Protein AF-A0A1I7VFB5-F1 (afdb_monomer_lite)

Structure (mmCIF, N/CA/C/O backbone):
data_AF-A0A1I7VFB5-F1
#
_entry.id   AF-A0A1I7VFB5-F1
#
loop_
_atom_site.group_PDB
_atom_site.id
_atom_site.type_symbol
_atom_site.label_atom_id
_atom_site.label_alt_id
_atom_site.label_comp_id
_atom_site.label_asym_id
_atom_site.label_entity_id
_atom_site.label_seq_id
_atom_site.pdbx_PDB_ins_code
_atom_site.Cartn_x
_atom_site.Cartn_y
_atom_site.Cartn_z
_atom_site.occupancy
_atom_site.B_iso_or_equiv
_atom_site.auth_seq_id
_atom_site.auth_comp_id
_atom_site.auth_asym_id
_atom_site.auth_atom_id
_atom_site.pdbx_PDB_model_num
ATOM 1 N N . MET A 1 1 ? -8.440 14.135 19.193 1.00 65.81 1 MET A N 1
ATOM 2 C CA . MET A 1 1 ? -9.503 13.776 18.227 1.00 65.81 1 MET A CA 1
ATOM 3 C C . MET A 1 1 ? -10.383 12.627 18.712 1.00 65.81 1 MET A C 1
ATOM 5 O O . MET A 1 1 ? -11.585 12.751 18.578 1.00 65.81 1 MET A O 1
ATOM 9 N N . ALA A 1 2 ? -9.848 11.583 19.359 1.00 74.94 2 ALA A N 1
ATOM 10 C CA . ALA A 1 2 ? -10.650 10.428 19.792 1.00 74.94 2 ALA A CA 1
ATOM 11 C C . ALA A 1 2 ? -11.804 10.719 20.783 1.00 74.94 2 ALA A C 1
ATOM 13 O O . ALA A 1 2 ? -12.809 10.028 20.761 1.00 74.94 2 ALA A O 1
ATOM 14 N N . LYS A 1 3 ? -11.700 11.747 21.638 1.00 79.00 3 LYS A N 1
ATOM 15 C CA . LYS A 1 3 ? -12.709 12.031 22.681 1.00 79.00 3 LYS A CA 1
ATOM 16 C C . LYS A 1 3 ? -14.026 12.634 22.156 1.00 79.00 3 LYS A C 1
ATOM 18 O O . LYS A 1 3 ? -15.056 12.454 22.789 1.00 79.00 3 LYS A O 1
ATOM 23 N N . CYS A 1 4 ? -13.985 13.360 21.036 1.00 89.81 4 CYS A N 1
ATOM 24 C CA . CYS A 1 4 ? -15.145 14.070 20.468 1.00 89.81 4 CYS A CA 1
ATOM 25 C C . CYS A 1 4 ? -15.237 13.926 18.935 1.00 89.81 4 CYS A C 1
ATOM 27 O O . CYS A 1 4 ? -15.885 14.736 18.280 1.00 89.81 4 CYS A O 1
ATOM 29 N N . GLY A 1 5 ? -14.526 12.957 18.355 1.00 89.62 5 GLY A N 1
ATOM 30 C CA . GLY A 1 5 ? -14.515 12.661 16.921 1.00 89.62 5 GLY A CA 1
ATOM 31 C C . GLY A 1 5 ? -14.972 11.229 16.655 1.00 89.62 5 GLY A C 1
ATOM 32 O O . GLY A 1 5 ? -15.300 10.501 17.587 1.00 89.62 5 GLY A O 1
ATOM 33 N N . THR A 1 6 ? -14.976 10.817 15.387 1.00 90.06 6 THR A N 1
ATOM 34 C CA . THR A 1 6 ? -15.271 9.426 15.015 1.00 90.06 6 THR A CA 1
ATOM 35 C C . THR A 1 6 ? -13.989 8.592 15.011 1.00 90.06 6 THR A C 1
ATOM 37 O O . THR A 1 6 ? -12.948 9.062 14.544 1.00 90.06 6 THR A O 1
ATOM 40 N N . THR A 1 7 ? -14.040 7.371 15.542 1.00 91.25 7 THR A N 1
ATOM 41 C CA . THR A 1 7 ? -12.897 6.446 15.592 1.00 91.25 7 THR A CA 1
ATOM 42 C C . THR A 1 7 ? -13.348 5.021 15.308 1.00 91.25 7 THR A C 1
ATOM 44 O O . THR A 1 7 ? -14.390 4.602 15.805 1.00 91.25 7 THR A O 1
ATOM 47 N N . ALA A 1 8 ? -12.535 4.262 14.578 1.00 88.06 8 ALA A N 1
ATOM 48 C CA . ALA A 1 8 ? -12.661 2.810 14.481 1.00 88.06 8 ALA A CA 1
ATOM 49 C C . ALA A 1 8 ? -11.739 2.128 15.507 1.00 88.06 8 ALA A C 1
ATOM 51 O O . ALA A 1 8 ? -10.730 2.710 15.904 1.00 88.06 8 ALA A O 1
ATOM 52 N N . GLU A 1 9 ? -12.068 0.899 15.915 1.00 91.00 9 GLU A N 1
ATOM 53 C CA . GLU A 1 9 ? -11.222 0.098 16.816 1.00 91.00 9 GLU A CA 1
ATOM 54 C C . GLU A 1 9 ? -9.881 -0.258 16.154 1.00 91.00 9 GLU A C 1
ATOM 56 O O . GLU A 1 9 ? -8.822 -0.149 16.768 1.00 91.00 9 GLU A O 1
ATOM 61 N N . TYR A 1 10 ? -9.923 -0.619 14.871 1.00 89.31 10 TYR A N 1
ATOM 62 C CA . TYR A 1 10 ? -8.764 -0.838 14.010 1.00 89.31 10 TYR A CA 1
ATOM 63 C C . TYR A 1 10 ? -9.175 -0.725 12.534 1.00 89.31 10 TYR A C 1
ATOM 65 O O . TYR A 1 10 ? -10.359 -0.702 12.196 1.00 89.31 10 TYR A O 1
ATOM 73 N N . MET A 1 11 ? -8.183 -0.658 11.646 1.00 88.50 11 MET A N 1
ATOM 74 C CA . MET A 1 11 ? -8.364 -0.690 10.196 1.00 88.50 11 MET A CA 1
ATOM 75 C C . MET A 1 11 ? -7.496 -1.804 9.619 1.00 88.50 11 MET A C 1
ATOM 77 O O . MET A 1 11 ? -6.311 -1.898 9.943 1.00 88.50 11 MET A O 1
ATOM 81 N N . TYR A 1 12 ? -8.076 -2.640 8.761 1.00 88.81 12 TYR A N 1
ATOM 82 C CA . TYR A 1 12 ? -7.310 -3.648 8.039 1.00 88.81 12 TYR A CA 1
ATOM 83 C C . TYR A 1 12 ? -6.482 -2.982 6.939 1.00 88.81 12 TYR A C 1
ATOM 85 O O . TYR A 1 12 ? -7.017 -2.258 6.102 1.00 88.81 12 TYR A O 1
ATOM 93 N N . GLY A 1 13 ? -5.172 -3.228 6.954 1.00 84.69 13 GLY A N 1
ATOM 94 C CA . GLY A 1 13 ? -4.302 -2.881 5.835 1.00 84.69 13 GLY A CA 1
ATOM 95 C C . GLY A 1 13 ? -4.512 -3.823 4.651 1.00 84.69 13 GLY A C 1
ATOM 96 O O . GLY A 1 13 ? -5.054 -4.920 4.801 1.00 84.69 13 GLY A O 1
ATOM 97 N N . THR A 1 14 ? -4.039 -3.412 3.481 1.00 82.88 14 THR A N 1
ATOM 98 C CA . THR A 1 14 ? -3.922 -4.298 2.329 1.00 82.88 14 THR A CA 1
ATOM 99 C C . THR A 1 14 ? -2.744 -5.256 2.516 1.00 82.88 14 THR A C 1
ATOM 101 O O . THR A 1 14 ? -1.814 -5.015 3.295 1.00 82.88 14 THR A O 1
ATOM 104 N N . TYR A 1 15 ? -2.816 -6.405 1.845 1.00 84.00 15 TYR A N 1
ATOM 105 C CA . TYR A 1 15 ? -1.696 -7.334 1.780 1.00 84.00 15 TYR A CA 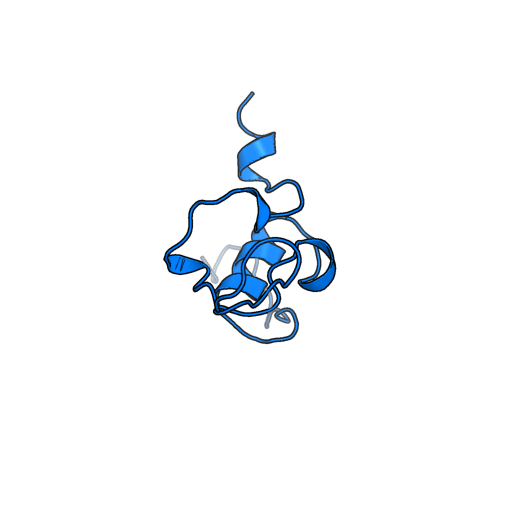1
ATOM 106 C C . TYR A 1 15 ? -0.821 -6.990 0.564 1.00 84.00 15 TYR A C 1
ATOM 108 O O . TYR A 1 15 ? -1.368 -6.835 -0.528 1.00 84.00 15 TYR A O 1
ATOM 116 N N . PRO A 1 16 ? 0.513 -6.916 0.713 1.00 84.25 16 PRO A N 1
ATOM 117 C CA . PRO A 1 16 ? 1.277 -7.073 1.951 1.00 84.25 16 PRO A CA 1
ATOM 118 C C . PRO A 1 16 ? 1.224 -5.814 2.832 1.00 84.25 16 PRO A C 1
ATOM 120 O O . PRO A 1 16 ? 1.143 -4.698 2.325 1.00 84.25 16 PRO A O 1
ATOM 123 N N . THR A 1 17 ? 1.358 -5.978 4.156 1.00 84.19 17 THR A N 1
ATOM 124 C CA . THR A 1 17 ? 1.348 -4.868 5.133 1.00 84.19 17 THR A CA 1
ATOM 125 C C . THR A 1 17 ? 2.652 -4.059 5.090 1.00 84.19 17 THR A C 1
ATOM 127 O O . THR A 1 17 ? 3.453 -4.052 6.029 1.00 84.19 17 THR A O 1
ATOM 130 N N . LYS A 1 18 ? 2.899 -3.414 3.953 1.00 86.56 18 LYS A N 1
ATOM 131 C CA . LYS A 1 18 ? 4.0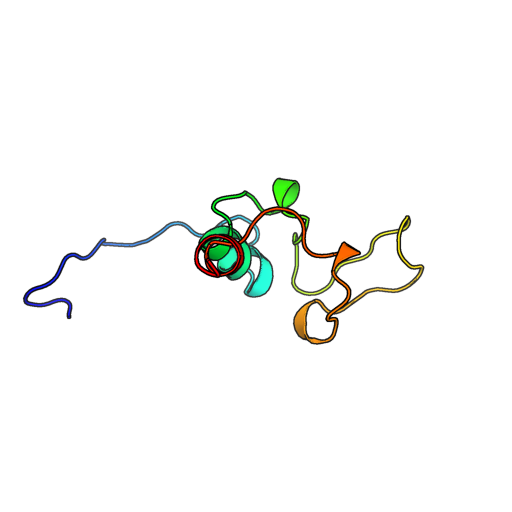84 -2.622 3.623 1.00 86.56 18 LYS A CA 1
ATOM 132 C C . LYS A 1 18 ? 3.686 -1.166 3.445 1.00 86.56 18 LYS A C 1
ATOM 134 O O . LYS A 1 18 ? 2.535 -0.847 3.161 1.00 86.56 18 LYS A O 1
ATOM 139 N N . THR A 1 19 ? 4.658 -0.275 3.608 1.00 87.81 19 THR A N 1
ATOM 140 C CA . THR A 1 19 ? 4.431 1.172 3.601 1.00 87.81 19 THR A CA 1
ATOM 141 C C . THR A 1 19 ? 3.778 1.638 2.301 1.00 87.81 19 THR A C 1
ATOM 143 O O . THR A 1 19 ? 2.642 2.098 2.347 1.00 87.81 19 THR A O 1
ATOM 146 N N . PHE A 1 20 ? 4.444 1.503 1.153 1.00 88.06 20 PHE A N 1
ATOM 147 C CA . PHE A 1 20 ? 3.932 2.048 -0.106 1.00 88.06 20 PHE A CA 1
ATOM 148 C C . PHE A 1 20 ? 2.635 1.389 -0.591 1.00 88.06 20 PHE A C 1
ATOM 150 O O . PHE A 1 20 ? 1.722 2.142 -0.925 1.00 88.06 20 PHE A O 1
ATOM 157 N N . PRO A 1 21 ? 2.490 0.049 -0.548 1.00 88.19 21 PRO A N 1
ATOM 158 C CA . PRO A 1 21 ? 1.225 -0.599 -0.882 1.00 88.19 21 PRO A CA 1
ATOM 159 C C . PRO A 1 21 ? 0.049 -0.048 -0.066 1.00 88.19 21 PRO A C 1
ATOM 161 O O . PRO A 1 21 ? -0.902 0.456 -0.651 1.00 88.19 21 PRO A O 1
ATOM 164 N N . ASN A 1 22 ? 0.150 0.002 1.270 1.00 88.75 22 ASN A N 1
ATOM 165 C CA . ASN A 1 22 ? -0.943 0.512 2.109 1.00 88.75 22 ASN A CA 1
ATOM 166 C C . ASN A 1 22 ? -1.259 1.991 1.863 1.00 88.75 22 ASN A C 1
ATOM 168 O O . ASN A 1 22 ? -2.427 2.367 1.782 1.00 88.75 22 ASN A O 1
ATOM 172 N N . HIS A 1 23 ? -0.238 2.850 1.778 1.00 90.00 23 HIS A N 1
ATOM 173 C CA . HIS A 1 23 ? -0.473 4.288 1.613 1.00 90.00 23 HIS A CA 1
ATOM 174 C C . HIS A 1 23 ? -1.125 4.586 0.262 1.00 90.00 23 HIS A C 1
ATOM 176 O O . HIS A 1 23 ? -2.022 5.424 0.183 1.00 90.00 23 HIS A O 1
ATOM 182 N N . TYR A 1 24 ? -0.708 3.881 -0.790 1.00 88.94 24 TYR A N 1
ATOM 183 C CA . TYR A 1 24 ? -1.265 4.083 -2.119 1.00 88.94 24 TYR A CA 1
ATOM 184 C C . TYR A 1 24 ? -2.666 3.472 -2.259 1.00 88.94 24 TYR A C 1
ATOM 186 O O . TYR A 1 24 ? -3.525 4.084 -2.895 1.00 88.94 24 TYR A O 1
ATOM 194 N N . SER A 1 25 ? -2.958 2.363 -1.565 1.00 89.69 25 SER A N 1
ATOM 195 C CA . SER A 1 25 ? -4.328 1.846 -1.438 1.00 89.69 25 SER A CA 1
ATOM 196 C C . SER A 1 25 ? -5.263 2.855 -0.755 1.00 89.69 25 SER A C 1
ATOM 198 O O . SER A 1 25 ? -6.384 3.049 -1.209 1.00 89.69 25 SER A O 1
ATOM 200 N N . ILE A 1 26 ? -4.808 3.562 0.289 1.00 89.75 26 ILE A N 1
ATOM 201 C CA . ILE A 1 26 ? -5.601 4.627 0.937 1.00 89.75 26 ILE A CA 1
ATOM 202 C C . ILE A 1 26 ? -5.843 5.803 -0.020 1.00 89.75 26 ILE A C 1
ATOM 204 O O . ILE A 1 26 ? -6.932 6.369 -0.038 1.00 89.75 26 ILE A O 1
ATOM 208 N N . ALA A 1 27 ? -4.838 6.176 -0.815 1.00 89.12 27 ALA A N 1
ATOM 209 C CA . ALA A 1 27 ? -4.934 7.316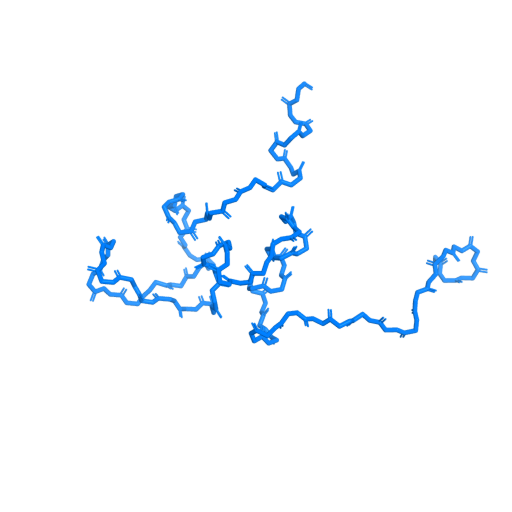 -1.724 1.00 89.12 27 ALA A CA 1
ATOM 210 C C . ALA A 1 27 ? -5.832 7.053 -2.944 1.00 89.12 27 ALA A C 1
ATOM 212 O O . ALA A 1 27 ? -6.448 7.992 -3.441 1.00 89.12 27 ALA A O 1
ATOM 213 N N . THR A 1 28 ? -5.881 5.813 -3.436 1.00 89.69 28 THR A N 1
ATOM 214 C CA . THR A 1 28 ? -6.590 5.435 -4.676 1.00 89.69 28 THR A CA 1
ATOM 215 C C . THR A 1 28 ? -7.884 4.659 -4.431 1.00 89.69 28 THR A C 1
ATOM 217 O O . THR A 1 28 ? -8.728 4.575 -5.318 1.00 89.69 28 THR A O 1
ATOM 220 N N . GLY A 1 29 ? -8.049 4.053 -3.253 1.00 89.62 29 GLY A N 1
ATOM 221 C CA . GLY A 1 29 ? -9.130 3.103 -2.976 1.00 89.62 29 GLY A CA 1
ATOM 222 C C . GLY A 1 29 ? -8.978 1.756 -3.695 1.00 89.62 29 GLY A C 1
ATOM 223 O O . GLY A 1 29 ? -9.902 0.946 -3.668 1.00 89.62 29 GLY A O 1
ATOM 224 N N . LEU A 1 30 ? -7.839 1.505 -4.346 1.00 88.94 30 LEU A N 1
ATOM 225 C CA . LEU A 1 30 ? -7.568 0.284 -5.100 1.00 88.94 30 LEU A CA 1
ATOM 226 C C . LEU A 1 30 ? -6.736 -0.711 -4.278 1.00 88.94 30 LEU A C 1
ATOM 228 O O . LEU A 1 30 ? -6.016 -0.334 -3.354 1.00 88.94 30 LEU A O 1
ATOM 232 N N . TYR A 1 31 ? -6.795 -1.991 -4.646 1.00 88.44 31 TYR A N 1
ATOM 233 C CA . TYR A 1 31 ? -5.892 -3.009 -4.106 1.00 88.44 31 TYR A CA 1
ATOM 234 C C . TYR A 1 31 ? -4.489 -2.915 -4.733 1.00 88.44 31 TYR A C 1
ATOM 236 O O . TYR A 1 31 ? -4.373 -2.454 -5.874 1.00 88.44 31 TYR A O 1
ATOM 244 N N . PRO A 1 32 ? -3.438 -3.415 -4.048 1.00 88.06 32 PRO A N 1
ATOM 245 C CA . PRO A 1 32 ? -2.062 -3.444 -4.553 1.00 88.06 32 PRO A CA 1
ATOM 246 C C . PRO A 1 32 ? -1.878 -3.979 -5.968 1.00 88.06 32 PRO A C 1
ATOM 248 O O . PRO A 1 32 ? -1.111 -3.417 -6.748 1.00 88.06 32 PRO A O 1
ATOM 251 N N . GLU A 1 33 ? -2.625 -5.021 -6.315 1.00 86.25 33 GLU A N 1
ATOM 252 C CA . GLU A 1 33 ? -2.650 -5.612 -7.654 1.00 86.25 33 GLU A CA 1
ATOM 253 C C . GLU A 1 33 ? -3.225 -4.672 -8.725 1.00 86.25 33 GLU A C 1
ATOM 255 O O . GLU A 1 33 ? -2.723 -4.637 -9.845 1.00 86.25 33 GLU A O 1
ATOM 260 N N . SER A 1 34 ? -4.231 -3.869 -8.376 1.00 87.19 34 SER A N 1
ATOM 261 C CA . SER A 1 34 ? -4.909 -2.962 -9.306 1.00 87.19 34 SER A CA 1
ATOM 262 C C . SER A 1 34 ? -4.142 -1.657 -9.497 1.00 87.19 34 SER A C 1
ATOM 264 O O . SER A 1 34 ? -4.076 -1.136 -10.607 1.00 87.19 34 SER A O 1
ATOM 266 N N . HIS A 1 35 ? -3.541 -1.126 -8.430 1.00 87.44 35 HIS A N 1
ATOM 267 C CA . HIS A 1 35 ? -2.762 0.114 -8.492 1.00 87.44 35 HIS A CA 1
ATOM 268 C C . HIS A 1 35 ? -1.268 -0.103 -8.795 1.00 87.44 35 HIS A C 1
ATOM 270 O O . HIS A 1 35 ? -0.504 0.857 -8.869 1.00 87.44 35 HIS A O 1
ATOM 276 N N . GLY A 1 36 ? -0.831 -1.355 -8.964 1.00 85.44 36 GLY A N 1
ATOM 277 C CA . GLY A 1 36 ? 0.509 -1.720 -9.442 1.00 85.44 36 GLY A CA 1
ATOM 278 C C . GLY A 1 36 ? 1.637 -1.668 -8.402 1.00 85.44 36 GLY A C 1
ATOM 279 O O . GLY A 1 36 ? 2.763 -2.052 -8.711 1.00 85.44 36 GLY A O 1
ATOM 280 N N . ILE A 1 37 ? 1.359 -1.257 -7.159 1.00 88.62 37 ILE A N 1
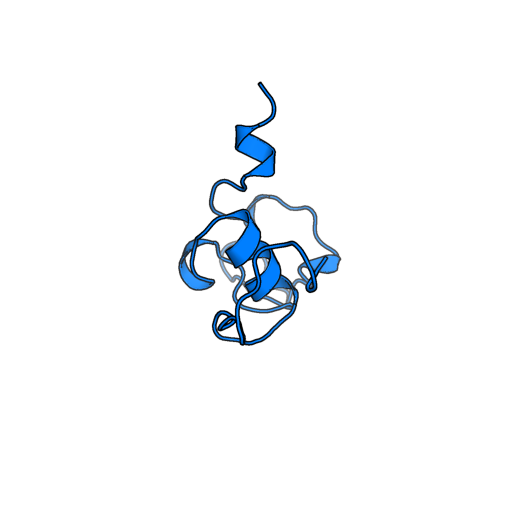ATOM 281 C CA . ILE A 1 37 ? 2.372 -1.120 -6.097 1.00 88.62 37 ILE A CA 1
ATOM 282 C C . ILE A 1 37 ? 2.208 -2.250 -5.091 1.00 88.62 37 ILE A C 1
ATOM 284 O O . ILE A 1 37 ? 1.501 -2.118 -4.094 1.00 88.62 37 ILE A O 1
ATOM 288 N N . VAL A 1 38 ? 2.878 -3.365 -5.364 1.00 87.56 38 VAL A N 1
ATOM 289 C CA . VAL A 1 38 ? 2.767 -4.598 -4.570 1.00 87.56 38 VAL A CA 1
ATOM 290 C C . VAL A 1 38 ? 3.804 -4.711 -3.449 1.00 87.56 38 VAL A C 1
ATOM 292 O O . VAL A 1 38 ? 3.577 -5.435 -2.487 1.00 87.56 38 VAL A O 1
ATOM 295 N N . ASP A 1 39 ? 4.917 -3.975 -3.515 1.00 90.06 39 ASP A N 1
ATOM 296 C CA . ASP A 1 39 ? 5.925 -3.894 -2.447 1.00 90.06 39 ASP A CA 1
ATOM 297 C C . ASP A 1 39 ? 6.652 -2.533 -2.503 1.00 90.06 39 ASP A C 1
ATOM 299 O O . ASP A 1 39 ? 6.477 -1.742 -3.427 1.00 90.06 39 ASP A O 1
ATOM 303 N N . ASN A 1 40 ? 7.492 -2.240 -1.513 1.00 88.19 40 ASN A N 1
ATOM 304 C CA . ASN A 1 40 ? 8.371 -1.070 -1.510 1.00 88.19 40 ASN A CA 1
ATOM 305 C C . ASN A 1 40 ? 9.487 -1.171 -2.570 1.00 88.19 40 ASN A C 1
ATOM 307 O O . ASN A 1 40 ? 10.070 -0.149 -2.942 1.00 88.19 40 ASN A O 1
ATOM 311 N N . VAL A 1 41 ? 9.824 -2.390 -3.003 1.00 90.25 41 VAL A N 1
ATOM 312 C CA . VAL A 1 41 ? 10.804 -2.669 -4.057 1.00 90.25 41 VAL A CA 1
ATOM 313 C C . VAL A 1 41 ? 10.161 -3.604 -5.074 1.00 90.25 41 VAL A C 1
ATOM 315 O O . VAL A 1 41 ? 9.795 -4.720 -4.726 1.00 90.25 41 VAL A O 1
ATOM 318 N N . ILE A 1 42 ? 10.018 -3.146 -6.315 1.00 88.88 42 ILE A N 1
ATOM 319 C CA . ILE A 1 42 ? 9.274 -3.842 -7.369 1.00 88.88 42 ILE A CA 1
ATOM 320 C C . ILE A 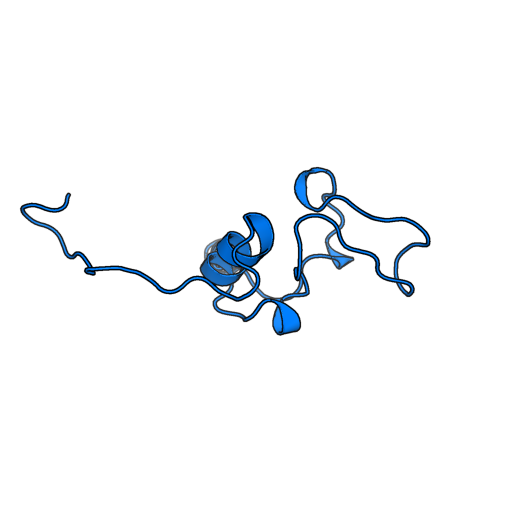1 42 ? 10.209 -4.136 -8.537 1.00 88.88 42 ILE A C 1
ATOM 322 O O . ILE A 1 42 ? 11.095 -3.345 -8.855 1.00 88.88 42 ILE A O 1
ATOM 326 N N . TYR A 1 43 ? 10.008 -5.284 -9.171 1.00 87.94 43 TYR A N 1
ATOM 327 C CA . TYR A 1 43 ? 10.636 -5.639 -10.435 1.00 87.94 43 TYR A CA 1
ATOM 328 C C . TYR A 1 43 ? 9.545 -5.804 -11.490 1.00 87.94 43 TYR A C 1
ATOM 330 O O . TYR A 1 43 ? 8.628 -6.601 -11.298 1.00 87.94 43 TYR A O 1
ATOM 338 N N . ASP A 1 44 ? 9.652 -5.058 -12.587 1.00 85.62 44 ASP A N 1
ATOM 339 C CA . ASP A 1 44 ? 8.738 -5.149 -13.726 1.00 85.62 44 ASP A CA 1
ATOM 340 C C . ASP A 1 44 ? 9.549 -5.346 -15.009 1.00 85.62 44 ASP A C 1
ATOM 342 O O . ASP A 1 44 ? 10.179 -4.411 -15.505 1.00 85.62 44 ASP A O 1
ATOM 346 N N . ASN A 1 45 ? 9.495 -6.561 -15.560 1.00 85.69 45 ASN A N 1
ATOM 347 C CA . ASN A 1 45 ? 10.235 -6.953 -16.759 1.00 85.69 45 ASN A CA 1
ATOM 348 C C . ASN A 1 45 ? 9.815 -6.206 -18.039 1.00 85.69 45 ASN A C 1
ATOM 350 O O . ASN A 1 45 ? 10.542 -6.264 -19.030 1.00 85.69 45 ASN A O 1
ATOM 354 N N . ARG A 1 46 ? 8.662 -5.526 -18.044 1.00 85.06 46 ARG A N 1
ATOM 355 C CA . ARG A 1 46 ? 8.182 -4.718 -19.173 1.00 85.06 46 ARG A CA 1
ATOM 356 C C . ARG A 1 46 ? 8.737 -3.302 -19.129 1.00 85.06 46 ARG A C 1
ATOM 358 O O . ARG A 1 46 ? 8.883 -2.688 -20.181 1.00 85.06 46 ARG A O 1
ATOM 365 N N . LEU A 1 47 ? 9.017 -2.789 -17.931 1.00 80.56 47 LEU A N 1
ATOM 366 C CA . LEU A 1 47 ? 9.467 -1.414 -17.722 1.00 80.56 47 LEU A CA 1
ATOM 367 C C . LEU A 1 47 ? 10.990 -1.322 -17.599 1.00 80.56 47 LEU A C 1
ATOM 369 O O . LEU A 1 47 ? 11.598 -0.444 -18.215 1.00 80.56 47 LEU A O 1
ATOM 373 N N . LYS A 1 48 ? 11.619 -2.198 -16.802 1.00 77.31 48 LYS A N 1
ATOM 374 C CA . LYS A 1 48 ? 13.064 -2.165 -16.520 1.00 77.31 48 LYS A CA 1
ATOM 375 C C . LYS A 1 48 ? 13.633 -3.546 -16.182 1.00 77.31 48 LYS A C 1
ATOM 377 O O . LYS A 1 48 ? 12.942 -4.462 -15.761 1.00 77.31 48 LYS A O 1
ATOM 382 N N . THR A 1 49 ? 14.951 -3.678 -16.303 1.00 77.00 49 THR A N 1
ATOM 383 C CA . THR A 1 49 ? 15.686 -4.914 -15.979 1.00 77.00 49 THR A CA 1
ATOM 384 C C . THR A 1 49 ? 16.218 -4.959 -14.542 1.00 77.00 49 THR A C 1
ATOM 386 O O . THR A 1 49 ? 16.921 -5.903 -14.188 1.00 77.00 49 THR A O 1
ATOM 389 N N . GLU A 1 50 ? 15.898 -3.969 -13.707 1.00 85.88 50 GLU A N 1
ATOM 390 C CA . GLU A 1 50 ? 16.402 -3.832 -12.335 1.00 85.88 50 GLU A CA 1
ATOM 391 C C . GLU A 1 50 ? 15.267 -3.683 -11.312 1.00 85.88 50 GLU A C 1
ATOM 393 O O . GLU A 1 50 ? 14.149 -3.291 -11.647 1.00 85.88 50 GLU A O 1
ATOM 398 N N . PHE A 1 51 ? 15.561 -3.995 -10.048 1.00 87.88 51 PHE A N 1
ATOM 399 C CA . PHE A 1 51 ? 14.639 -3.762 -8.938 1.00 87.88 51 PHE A CA 1
ATOM 400 C C . PHE A 1 51 ? 14.567 -2.268 -8.613 1.00 87.88 51 PHE A C 1
ATOM 402 O O . PHE A 1 51 ? 15.577 -1.641 -8.291 1.00 87.88 51 PHE A O 1
ATOM 409 N N . ILE A 1 52 ? 13.360 -1.709 -8.622 1.00 89.75 52 ILE A N 1
ATOM 410 C CA . ILE A 1 52 ? 13.106 -0.296 -8.355 1.00 89.75 52 ILE A CA 1
ATOM 411 C C . ILE A 1 52 ? 12.540 -0.119 -6.957 1.00 89.75 52 ILE A C 1
ATOM 413 O O . ILE A 1 52 ? 11.552 -0.740 -6.576 1.00 89.75 52 ILE A O 1
ATOM 417 N N . ASN A 1 53 ? 13.149 0.779 -6.186 1.00 90.31 53 ASN A N 1
ATOM 418 C CA . ASN A 1 53 ? 12.598 1.209 -4.909 1.00 90.31 53 ASN A CA 1
ATOM 419 C C . ASN A 1 53 ? 11.565 2.318 -5.143 1.00 90.31 53 ASN A C 1
ATOM 421 O O . ASN A 1 53 ? 11.927 3.408 -5.591 1.00 90.31 53 ASN A O 1
ATOM 425 N N . ILE A 1 54 ? 10.305 2.063 -4.787 1.00 90.06 54 ILE A N 1
ATOM 426 C CA . ILE A 1 54 ? 9.174 2.966 -5.049 1.00 90.06 54 ILE A CA 1
ATOM 427 C C . ILE A 1 54 ? 9.350 4.328 -4.369 1.00 90.06 54 ILE A C 1
ATOM 429 O O . ILE A 1 54 ? 8.940 5.350 -4.903 1.00 90.06 54 ILE A O 1
ATOM 433 N N . ARG A 1 55 ? 10.077 4.387 -3.248 1.00 89.69 55 ARG A N 1
ATOM 434 C CA . ARG A 1 55 ? 10.407 5.653 -2.575 1.00 89.69 55 ARG A CA 1
ATOM 435 C C . ARG A 1 55 ? 11.352 6.549 -3.379 1.00 89.69 55 ARG A C 1
ATOM 437 O O . ARG A 1 55 ? 11.441 7.740 -3.101 1.00 89.69 55 ARG A O 1
ATOM 444 N N . ARG A 1 56 ? 12.151 5.966 -4.274 1.00 89.31 56 ARG A N 1
ATOM 445 C CA . ARG A 1 56 ? 13.235 6.655 -4.992 1.00 89.31 56 ARG A CA 1
ATOM 446 C C . ARG A 1 56 ? 12.886 6.974 -6.441 1.00 89.31 56 ARG A C 1
ATOM 448 O O . ARG A 1 56 ? 13.684 7.626 -7.106 1.00 89.31 56 ARG A O 1
ATOM 455 N N . THR A 1 57 ? 11.740 6.508 -6.925 1.00 86.12 57 THR A N 1
ATOM 456 C CA . THR A 1 57 ? 11.287 6.738 -8.295 1.00 86.12 57 THR A CA 1
ATOM 457 C C . THR A 1 57 ? 10.113 7.709 -8.307 1.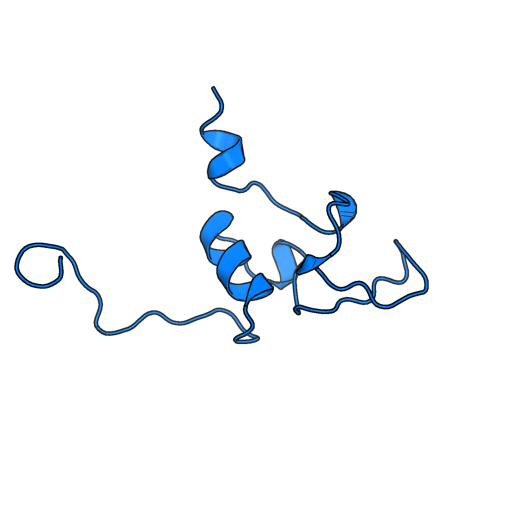00 86.12 57 THR A C 1
ATOM 459 O O . THR A 1 57 ? 9.236 7.635 -7.454 1.00 86.12 57 THR A O 1
ATOM 462 N N . ASN A 1 58 ? 10.103 8.598 -9.298 1.00 86.06 58 ASN A N 1
ATOM 463 C CA . ASN A 1 58 ? 8.956 9.443 -9.642 1.00 86.06 58 ASN A CA 1
ATOM 464 C C . ASN A 1 58 ? 8.416 9.085 -11.037 1.00 86.06 58 ASN A C 1
ATOM 466 O O . ASN A 1 58 ? 7.713 9.881 -11.650 1.00 86.06 58 ASN A O 1
ATOM 470 N N . ASP A 1 59 ? 8.813 7.930 -11.579 1.00 87.06 59 ASP A N 1
ATOM 471 C CA . ASP A 1 59 ? 8.375 7.480 -12.896 1.00 87.06 59 ASP A CA 1
ATOM 472 C C . ASP A 1 59 ? 6.890 7.074 -12.821 1.00 87.06 59 ASP A C 1
ATOM 474 O O . ASP A 1 59 ? 6.569 6.109 -12.118 1.00 87.06 59 ASP A O 1
ATOM 478 N N . PRO A 1 60 ? 5.980 7.795 -13.505 1.00 86.75 60 PRO A N 1
ATOM 479 C CA . PRO A 1 60 ? 4.540 7.585 -13.384 1.00 86.75 60 PRO A CA 1
ATOM 480 C C . PRO A 1 60 ? 4.093 6.203 -13.870 1.00 86.75 60 PRO A C 1
ATOM 482 O O . PRO A 1 60 ? 3.024 5.749 -13.487 1.00 86.75 60 PRO A O 1
ATOM 485 N N . GLN A 1 61 ? 4.912 5.493 -14.652 1.00 86.81 61 GLN A N 1
ATOM 486 C CA . GLN A 1 61 ? 4.585 4.157 -15.160 1.00 86.81 61 GLN A CA 1
ATOM 487 C C . GLN A 1 61 ? 4.425 3.097 -14.054 1.00 86.81 61 GLN A C 1
ATOM 489 O O . GLN A 1 61 ? 3.831 2.052 -14.300 1.00 86.81 61 GLN A O 1
ATOM 494 N N . TYR A 1 62 ? 4.942 3.355 -12.846 1.00 85.50 62 TYR A N 1
ATOM 495 C CA . TYR A 1 62 ? 4.795 2.467 -11.682 1.00 85.50 62 TYR A CA 1
ATOM 496 C C . TYR A 1 62 ? 3.555 2.775 -10.827 1.00 85.50 62 TYR A C 1
ATOM 498 O O . TYR A 1 62 ? 3.273 2.042 -9.880 1.00 85.50 62 TYR A O 1
ATOM 506 N N . PHE A 1 63 ? 2.842 3.866 -11.117 1.00 88.00 63 PHE A N 1
ATOM 507 C CA . PHE A 1 63 ? 1.748 4.390 -10.302 1.00 88.00 63 PHE A CA 1
ATOM 508 C C . PHE A 1 63 ? 0.448 4.335 -11.106 1.00 88.00 63 PHE A C 1
ATOM 510 O O . PHE A 1 63 ? 0.146 5.247 -11.872 1.00 88.00 63 PHE A O 1
ATOM 517 N N . ASN A 1 64 ? -0.316 3.252 -10.941 1.00 86.12 64 ASN A N 1
ATOM 518 C CA . ASN A 1 64 ? -1.580 3.072 -11.652 1.00 86.12 64 ASN A CA 1
ATOM 519 C C . ASN A 1 64 ? -2.778 3.507 -10.801 1.00 86.12 64 ASN A C 1
ATOM 521 O O . ASN A 1 64 ? -2.786 3.360 -9.580 1.00 86.12 64 ASN A O 1
ATOM 525 N N . GLY A 1 65 ? -3.844 3.940 -11.471 1.00 86.25 65 GLY A N 1
ATOM 526 C CA . GLY A 1 65 ? -5.062 4.422 -10.824 1.00 86.25 65 GLY A CA 1
ATOM 527 C C . GLY A 1 65 ? -5.030 5.922 -10.540 1.00 86.25 65 GLY A C 1
ATOM 528 O O . GLY A 1 65 ? -4.028 6.597 -10.752 1.00 86.25 65 GLY A O 1
ATOM 529 N N . GLU A 1 66 ? -6.161 6.442 -10.073 1.00 84.94 66 GLU A N 1
ATOM 530 C CA . GLU A 1 66 ? -6.343 7.871 -9.819 1.00 84.94 66 GLU A CA 1
ATOM 531 C C . GLU A 1 66 ? -6.317 8.138 -8.312 1.00 84.94 66 GLU A C 1
ATOM 533 O O . GLU A 1 66 ? -7.233 7.718 -7.597 1.00 84.94 66 GLU A O 1
ATOM 538 N N . PRO A 1 67 ? -5.281 8.811 -7.783 1.00 83.06 67 PRO A N 1
ATOM 539 C CA . PRO A 1 67 ? -5.273 9.198 -6.384 1.00 83.06 67 PRO A CA 1
ATOM 540 C C . PRO A 1 67 ? -6.259 10.348 -6.146 1.00 83.06 67 PRO A C 1
ATOM 542 O O . PRO A 1 67 ? -6.408 11.244 -6.976 1.00 83.06 67 PRO A O 1
ATOM 545 N N . VAL A 1 68 ? -6.864 10.401 -4.958 1.00 77.12 68 VAL A N 1
ATOM 546 C CA . VAL A 1 68 ? -7.780 11.487 -4.544 1.00 77.12 68 VAL A CA 1
ATOM 547 C C . VAL A 1 68 ? -7.150 12.882 -4.692 1.00 77.12 68 VAL A C 1
ATOM 549 O O . VAL A 1 68 ? -7.860 13.861 -4.921 1.00 77.12 68 VAL A O 1
ATOM 552 N N . SER A 1 69 ? -5.820 12.997 -4.598 1.00 73.81 69 SER A N 1
ATOM 553 C CA . SER A 1 69 ? -5.110 14.258 -4.838 1.00 73.81 69 SER A CA 1
ATOM 554 C C . SER A 1 69 ? -5.224 14.747 -6.285 1.00 73.81 69 SER A C 1
ATOM 556 O O . SER A 1 69 ? -5.278 15.948 -6.496 1.00 73.81 69 SER A O 1
ATOM 558 N N . SER A 1 70 ? -5.281 13.841 -7.267 1.00 75.94 70 SER A N 1
ATOM 559 C CA . SER A 1 70 ? -5.430 14.159 -8.700 1.00 75.94 70 SER A CA 1
ATOM 560 C C . SER A 1 70 ? -6.820 14.740 -8.992 1.00 75.94 70 SER A C 1
ATOM 562 O O . SER A 1 70 ? -6.955 15.744 -9.686 1.00 75.94 70 SER A O 1
ATOM 564 N N . ILE A 1 71 ? -7.854 14.171 -8.364 1.00 71.25 71 ILE A N 1
ATOM 565 C CA . ILE A 1 71 ? -9.266 14.523 -8.592 1.00 71.25 71 ILE A CA 1
ATOM 566 C C . ILE A 1 71 ? -9.621 15.917 -8.042 1.00 71.25 71 ILE A C 1
ATOM 568 O O . ILE A 1 71 ? -10.450 16.613 -8.619 1.00 71.25 71 ILE A O 1
ATOM 572 N N . ASN A 1 72 ? -8.995 16.344 -6.940 1.00 66.25 72 ASN A N 1
ATOM 573 C CA . ASN A 1 72 ? -9.294 17.626 -6.283 1.00 66.25 72 ASN A CA 1
ATOM 574 C C . ASN A 1 72 ? -8.478 18.822 -6.820 1.00 66.25 72 ASN A C 1
ATOM 576 O O . ASN A 1 72 ? -8.527 19.895 -6.225 1.00 66.25 72 ASN A O 1
ATOM 580 N N . HIS A 1 73 ? -7.729 18.659 -7.915 1.00 58.56 73 HIS A N 1
ATOM 581 C CA . HIS A 1 73 ? -6.966 19.735 -8.565 1.00 58.56 73 HIS A CA 1
ATOM 582 C C . HIS A 1 73 ? -7.753 20.482 -9.671 1.00 58.56 73 HIS A C 1
ATOM 584 O O . HIS A 1 73 ? -7.149 20.989 -10.617 1.00 58.56 73 HIS A O 1
ATOM 590 N N . LEU A 1 74 ? -9.085 20.577 -9.540 1.00 51.94 74 LEU A N 1
ATOM 591 C CA . LEU A 1 74 ? -9.924 21.507 -10.316 1.00 51.94 74 LEU A CA 1
ATOM 592 C C . LEU A 1 74 ? -9.876 22.928 -9.739 1.00 51.94 74 LEU A C 1
ATOM 594 O O . LEU A 1 74 ? -9.965 23.062 -8.497 1.00 51.94 74 LEU A O 1
#

Radius of gyration: 14.8 Å; chains: 1; bounding box: 32×29×42 Å

Secondary structure (DSSP, 8-state):
-TTTS---S--PPPSS--HHHHHHHHHHS--HHHHS--SSEE--TTT-SSPEEGGG---GGG--S--HHHHT--

Sequence (74 aa):
MAKCGTTAEYMYGTYPTKTFPNHYSIATGLYPESHGIVDNVIYDNRLKTEFINIRRTNDPQYFNGEPVSSINHL

pLDDT: mean 84.88, std 7.31, range [51.94, 91.25]

Foldseek 3Di:
DVVPDDDDPDDDAAPPPADPQRVLCVFFVDHCVQQQNRYQWDDDPVPDPDIDRPVPDPPCVNGDGDGPVNVPPD

InterPro domains:
  IPR002591 Type I phosphodiesterase/nucleotide pyrophosphatase/phosphate transferase [PF01663] (1-69)
  IPR017850 Alkaline-phosphatase-like, core domain superfamily [G3DSA:3.40.720.10] (1-73)
  IPR017850 Alkaline-phosphatase-like, core domain superfamily [SSF53649] (1-70)

Organism: Loa loa (NCBI:txid7209)